Protein AF-A0A844G9F8-F1 (afdb_monomer_lite)

Foldseek 3Di:
DDDDDDDPPPPPPPPPPPPPAQAAWAPWDWPDAAFQKTKIFTDGDPPVFAFQWKFKDKPRHTDDTHRHRMDMGRRDHAFDKIKMWMWTAGPVRDIHDIYDIDIDHYHHQDDDPPSVLLRVLRVVCRPPPLVRPALVSVVVSVQSSVCVVPVHRDDPPPDPSVVSRVVVVVVSVVVVVD

pLDDT: mean 79.6, std 18.86, range [33.41, 98.81]

Sequence (178 aa):
MFRRNLCFAAVLLAVGVFAADVRAPQELKLERATYHKITISWKYPADGTRIANYRVYRDGVEISRPVGERFSDAGVLPGRFYEYRVDAVTVGGNASAMSEPLKVKTFDSVEFAQHEQIELVVDSLHDTPAESLTALSLFSAVKAGIESLTGGGVVMNTFDSELISRMISDELEIIRSA

InterPro domains:
  IPR003961 Fibronectin type III [PF00041] (24-104)
  IPR003961 Fibronectin type III [PS50853] (24-109)
  IPR003961 Fibronectin type III [SM00060] (22-95)
  IPR003961 Fibronectin type III [cd00063] (24-106)
  IPR013783 Immunoglobulin-like fold [G3DSA:2.60.40.10] (23-106)
  IPR036116 Fibronectin type III superfamily [SSF49265] (24-107)

Structure (mmCIF, N/CA/C/O backbone):
data_AF-A0A844G9F8-F1
#
_entry.id   AF-A0A844G9F8-F1
#
loop_
_atom_site.group_PDB
_atom_site.id
_atom_site.type_symbol
_atom_site.label_atom_id
_atom_site.label_alt_id
_atom_site.label_comp_id
_atom_site.label_asym_id
_atom_site.label_entity_id
_atom_site.label_seq_id
_atom_site.pdbx_PDB_ins_code
_atom_site.Cartn_x
_atom_site.Cartn_y
_atom_site.Cartn_z
_atom_site.occupancy
_atom_site.B_iso_or_equiv
_atom_site.auth_seq_id
_atom_site.auth_comp_id
_atom_site.auth_asym_id
_atom_site.auth_atom_id
_atom_site.pdbx_PDB_model_num
ATOM 1 N N . MET A 1 1 ? 28.251 -43.050 -62.028 1.00 38.72 1 MET A N 1
ATOM 2 C CA . MET A 1 1 ? 28.712 -41.788 -62.647 1.00 38.72 1 MET A CA 1
ATOM 3 C C . MET A 1 1 ? 28.191 -40.641 -61.791 1.00 38.72 1 MET A C 1
ATOM 5 O O . MET A 1 1 ? 27.003 -40.604 -61.511 1.00 38.72 1 MET A O 1
ATOM 9 N N . PHE A 1 2 ? 29.099 -39.813 -61.279 1.00 39.50 2 PHE A N 1
ATOM 10 C CA . PHE A 1 2 ? 28.872 -38.646 -60.416 1.00 39.50 2 PHE A CA 1
ATOM 11 C C . PHE A 1 2 ? 27.779 -37.685 -60.924 1.00 39.50 2 PHE A C 1
ATOM 13 O O . PHE A 1 2 ? 27.788 -37.370 -62.112 1.00 39.50 2 PHE A O 1
ATOM 20 N N . ARG A 1 3 ? 27.007 -37.073 -60.008 1.00 39.88 3 ARG A N 1
ATOM 21 C CA . ARG A 1 3 ? 27.023 -35.606 -59.786 1.00 39.88 3 ARG A CA 1
ATOM 22 C C . ARG A 1 3 ? 26.247 -35.172 -58.528 1.00 39.88 3 ARG A C 1
ATOM 24 O O . ARG A 1 3 ? 25.091 -35.515 -58.333 1.00 39.88 3 ARG A O 1
ATOM 31 N N . ARG A 1 4 ? 26.973 -34.413 -57.697 1.00 42.28 4 ARG A N 1
ATOM 32 C CA . ARG A 1 4 ? 26.558 -33.588 -56.547 1.00 42.28 4 ARG A CA 1
ATOM 33 C C . ARG A 1 4 ? 25.635 -32.444 -56.988 1.00 42.28 4 ARG A C 1
ATOM 35 O O . ARG A 1 4 ? 25.699 -32.078 -58.160 1.00 42.28 4 ARG A O 1
ATOM 42 N N . ASN A 1 5 ? 24.934 -31.852 -56.007 1.00 33.41 5 ASN A N 1
ATOM 43 C CA . ASN A 1 5 ? 24.452 -30.453 -55.885 1.00 33.41 5 ASN A CA 1
ATOM 44 C C . ASN A 1 5 ? 22.961 -30.437 -55.491 1.00 33.41 5 ASN A C 1
ATOM 46 O O . ASN A 1 5 ? 22.171 -31.101 -56.138 1.00 33.41 5 ASN A O 1
ATOM 50 N N . LEU A 1 6 ? 22.465 -29.715 -54.487 1.00 41.75 6 LEU A N 1
ATOM 51 C CA . LEU A 1 6 ? 23.011 -28.641 -53.662 1.00 41.75 6 LEU A CA 1
ATOM 52 C C . LEU A 1 6 ? 22.063 -28.524 -52.446 1.00 41.75 6 LEU A C 1
ATOM 54 O O . LEU A 1 6 ? 20.850 -28.427 -52.627 1.00 41.75 6 LEU A O 1
ATOM 58 N N . CYS A 1 7 ? 22.591 -28.551 -51.221 1.00 39.41 7 CYS A N 1
ATOM 59 C CA . CYS A 1 7 ? 21.824 -28.211 -50.022 1.00 39.41 7 CYS A CA 1
ATOM 60 C C . CYS A 1 7 ? 21.486 -26.715 -50.056 1.00 39.41 7 CYS A C 1
ATOM 62 O O . CYS A 1 7 ? 22.392 -25.890 -49.967 1.00 39.41 7 CYS A O 1
ATOM 64 N N . PHE A 1 8 ? 20.206 -26.354 -50.141 1.00 40.59 8 PHE A N 1
ATOM 65 C CA . PHE A 1 8 ? 19.749 -25.011 -49.784 1.00 40.59 8 PHE A CA 1
ATOM 66 C C . PHE A 1 8 ? 19.441 -24.995 -48.285 1.00 40.59 8 PHE A C 1
ATOM 68 O O . PHE A 1 8 ? 18.309 -25.201 -47.857 1.00 40.59 8 PHE A O 1
ATOM 75 N N . ALA A 1 9 ? 20.479 -24.792 -47.473 1.00 38.16 9 ALA A N 1
ATOM 76 C CA . ALA A 1 9 ? 20.296 -24.353 -46.099 1.00 38.16 9 ALA A CA 1
ATOM 77 C C . ALA A 1 9 ? 19.991 -22.851 -46.144 1.00 38.16 9 ALA A C 1
ATOM 79 O O . ALA A 1 9 ? 20.881 -22.030 -46.368 1.00 38.16 9 ALA A O 1
ATOM 80 N N . ALA A 1 10 ? 18.718 -22.496 -45.991 1.00 40.91 10 ALA A N 1
ATOM 81 C CA . ALA A 1 10 ? 18.318 -21.122 -45.744 1.00 40.91 10 ALA A CA 1
ATOM 82 C C . ALA A 1 10 ? 18.837 -20.726 -44.355 1.00 40.91 10 ALA A C 1
ATOM 84 O O . ALA A 1 10 ? 18.294 -21.140 -43.333 1.00 40.91 10 ALA A O 1
ATOM 85 N N . VAL A 1 11 ? 19.920 -19.952 -44.315 1.00 44.12 11 VAL A N 1
ATOM 86 C CA . VAL A 1 11 ? 20.351 -19.270 -43.095 1.00 44.12 11 VAL A CA 1
ATOM 87 C C . VAL A 1 11 ? 19.396 -18.098 -42.904 1.00 44.12 11 VAL A C 1
ATOM 89 O O . VAL A 1 11 ? 19.582 -17.026 -43.476 1.00 44.12 11 VAL A O 1
ATOM 92 N N . LEU A 1 12 ? 18.326 -18.323 -42.141 1.00 46.12 12 LEU A N 1
ATOM 93 C CA . LEU A 1 12 ? 17.502 -17.240 -41.626 1.00 46.12 12 LEU A CA 1
ATOM 94 C C . LEU A 1 12 ? 18.330 -16.554 -40.536 1.00 46.12 12 LEU A C 1
ATOM 96 O O . LEU A 1 12 ? 18.438 -17.045 -39.414 1.00 46.12 12 LEU A O 1
ATOM 100 N N . LEU A 1 13 ? 18.979 -15.448 -40.889 1.00 43.97 13 LEU A N 1
ATOM 101 C CA . LEU A 1 13 ? 19.643 -14.582 -39.925 1.00 43.97 13 LEU A CA 1
ATOM 102 C C . LEU A 1 13 ? 18.529 -13.855 -39.165 1.00 43.97 13 LEU A C 1
ATOM 104 O O . LEU A 1 13 ? 18.110 -12.760 -39.531 1.00 43.97 13 LEU A O 1
ATOM 108 N N . ALA A 1 14 ? 17.979 -14.520 -38.148 1.00 45.28 14 ALA A N 1
ATOM 109 C CA . ALA A 1 14 ? 17.185 -13.854 -37.136 1.00 45.28 14 ALA A CA 1
ATOM 110 C C . ALA A 1 14 ? 18.132 -12.864 -36.459 1.00 45.28 14 ALA A C 1
ATOM 112 O O . ALA A 1 14 ? 18.957 -13.239 -35.626 1.00 45.28 14 ALA A O 1
ATOM 113 N N . VAL A 1 15 ? 18.069 -11.601 -36.881 1.00 46.22 15 VAL A N 1
ATOM 114 C CA . VAL A 1 15 ? 18.616 -10.495 -36.104 1.00 46.22 15 VAL A CA 1
ATOM 115 C C . VAL A 1 15 ? 17.806 -10.500 -34.818 1.00 46.22 15 VAL A C 1
ATOM 117 O O . VAL A 1 15 ? 16.701 -9.966 -34.761 1.00 46.22 15 VAL A O 1
ATOM 120 N N . GLY A 1 16 ? 18.316 -11.212 -33.815 1.00 43.50 16 GLY A N 1
ATOM 121 C CA . GLY A 1 16 ? 17.824 -11.118 -32.460 1.00 43.50 16 GLY A CA 1
ATOM 122 C C . GLY A 1 16 ? 17.978 -9.665 -32.061 1.00 43.50 16 GLY A C 1
AT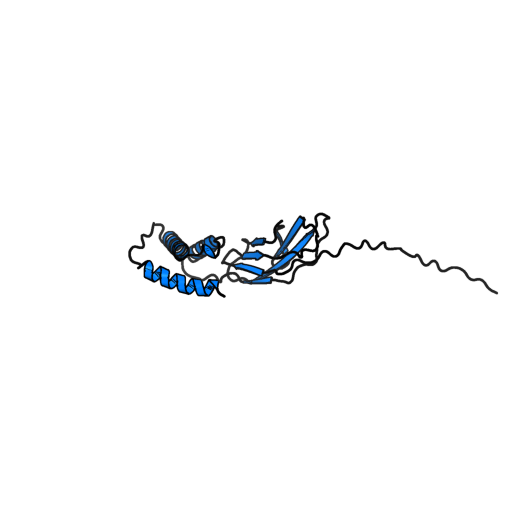OM 123 O O . GLY A 1 16 ? 19.087 -9.197 -31.810 1.00 43.50 16 GLY A O 1
ATOM 124 N N . VAL A 1 17 ? 16.870 -8.929 -32.066 1.00 45.59 17 VAL A N 1
ATOM 125 C CA . VAL A 1 17 ? 16.787 -7.689 -31.315 1.00 45.59 17 VAL A CA 1
ATOM 126 C C . VAL A 1 17 ? 16.999 -8.126 -29.874 1.00 45.59 17 VAL A C 1
ATOM 128 O O . VAL A 1 17 ? 16.104 -8.706 -29.263 1.00 45.59 17 VAL A O 1
ATOM 131 N N . PHE A 1 18 ? 18.209 -7.938 -29.353 1.00 46.72 18 PHE A N 1
ATOM 132 C CA . PHE A 1 18 ? 18.436 -7.997 -27.921 1.00 46.72 18 PHE A CA 1
ATOM 133 C C . PHE A 1 18 ? 17.641 -6.827 -27.344 1.00 46.72 18 PHE A C 1
ATOM 135 O O . PHE A 1 18 ? 18.123 -5.696 -27.300 1.00 46.72 18 PHE A O 1
ATOM 142 N N . ALA A 1 19 ? 16.379 -7.071 -26.982 1.00 52.97 19 ALA A N 1
ATOM 143 C CA . ALA A 1 19 ? 15.711 -6.210 -26.029 1.00 52.97 19 ALA A CA 1
ATOM 144 C C . ALA A 1 19 ? 16.638 -6.185 -24.812 1.00 52.97 19 ALA A C 1
ATOM 146 O O . ALA A 1 19 ? 16.978 -7.245 -24.285 1.00 52.97 19 ALA A O 1
ATOM 147 N N . ALA A 1 20 ? 17.145 -5.002 -24.455 1.00 59.41 20 ALA A N 1
ATOM 148 C CA . ALA A 1 20 ? 17.913 -4.849 -23.230 1.00 59.41 20 ALA A CA 1
ATOM 149 C C . ALA A 1 20 ? 17.096 -5.487 -22.101 1.00 59.41 20 ALA A C 1
ATOM 151 O O . ALA A 1 20 ? 15.904 -5.199 -21.989 1.00 59.41 20 ALA A O 1
ATOM 152 N N . ASP A 1 21 ? 17.710 -6.398 -21.349 1.00 81.62 21 ASP A N 1
ATOM 153 C CA . ASP A 1 21 ? 17.035 -7.119 -20.276 1.00 81.62 21 ASP A CA 1
ATOM 154 C C . ASP A 1 21 ? 16.577 -6.104 -19.219 1.00 81.62 21 ASP A C 1
ATOM 156 O O . ASP A 1 21 ? 17.388 -5.547 -18.476 1.00 81.62 21 ASP A O 1
ATOM 160 N N . VAL A 1 22 ? 15.283 -5.767 -19.230 1.00 92.00 22 VAL A N 1
ATOM 161 C CA . VAL A 1 22 ? 14.704 -4.808 -18.288 1.00 92.00 22 VAL A CA 1
ATOM 162 C C . VAL A 1 22 ? 14.522 -5.544 -16.969 1.00 92.00 22 VAL A C 1
ATOM 164 O O . VAL A 1 22 ? 13.700 -6.459 -16.865 1.00 92.00 22 VAL A O 1
ATOM 167 N N . ARG A 1 23 ? 15.287 -5.147 -15.950 1.00 94.50 23 ARG A N 1
ATOM 168 C CA . ARG A 1 23 ? 15.253 -5.809 -14.643 1.00 94.50 23 ARG A CA 1
ATOM 169 C C . ARG A 1 23 ? 13.897 -5.637 -13.968 1.00 94.50 23 ARG A C 1
ATOM 171 O O . ARG A 1 23 ? 13.246 -4.605 -14.097 1.00 94.50 23 ARG A O 1
ATOM 178 N N . ALA A 1 24 ? 13.479 -6.658 -13.228 1.00 96.44 24 ALA A N 1
ATOM 179 C CA . ALA A 1 24 ? 12.259 -6.593 -12.435 1.00 96.44 24 ALA A CA 1
ATOM 180 C C . ALA A 1 24 ? 12.411 -5.613 -11.254 1.00 96.44 24 ALA A C 1
ATOM 182 O O . ALA A 1 24 ? 13.513 -5.491 -10.705 1.00 96.44 24 ALA A O 1
ATOM 183 N N . PRO A 1 25 ? 11.318 -4.959 -10.817 1.00 97.81 25 PRO A N 1
ATOM 184 C CA . PRO A 1 25 ? 11.258 -4.305 -9.517 1.00 97.81 25 PRO A CA 1
ATOM 185 C C . PRO A 1 25 ? 11.652 -5.256 -8.381 1.00 97.81 25 PRO A C 1
ATOM 187 O O . PRO A 1 25 ? 11.291 -6.434 -8.375 1.00 97.81 25 PRO A O 1
ATOM 190 N N . GLN A 1 26 ? 12.383 -4.725 -7.411 1.00 97.25 26 GLN A N 1
ATOM 191 C CA . GLN A 1 26 ? 12.914 -5.438 -6.254 1.00 97.25 26 GLN A CA 1
ATOM 192 C C . GLN A 1 26 ? 12.364 -4.831 -4.964 1.00 97.25 26 GLN A C 1
ATOM 194 O O . GLN A 1 26 ? 11.718 -3.783 -4.986 1.00 97.25 26 GLN A O 1
ATOM 199 N N . GLU A 1 27 ? 12.615 -5.499 -3.837 1.00 96.50 27 GLU A N 1
ATOM 200 C CA . GLU A 1 27 ? 12.235 -5.015 -2.501 1.00 96.50 27 GLU A CA 1
ATOM 201 C C . GLU A 1 27 ? 10.747 -4.640 -2.383 1.00 96.50 27 GLU A C 1
ATOM 203 O O . GLU A 1 27 ? 10.388 -3.700 -1.672 1.00 96.50 27 GLU A O 1
ATOM 208 N N . LEU A 1 28 ? 9.872 -5.367 -3.093 1.00 98.06 28 LEU A N 1
ATOM 209 C CA . LEU A 1 28 ? 8.433 -5.189 -2.955 1.00 98.06 28 LEU A CA 1
ATOM 210 C C . LEU A 1 28 ? 8.034 -5.526 -1.515 1.00 98.06 28 LEU A C 1
ATOM 212 O O . LEU A 1 28 ? 8.218 -6.654 -1.057 1.00 98.06 28 LEU A O 1
ATOM 216 N N . LYS A 1 29 ? 7.489 -4.542 -0.806 1.00 97.19 29 LYS A N 1
ATOM 217 C CA . LYS A 1 29 ? 7.158 -4.656 0.612 1.00 97.19 29 LYS A CA 1
ATOM 218 C C . LYS A 1 29 ? 5.834 -3.997 0.947 1.00 97.19 29 LYS A C 1
ATOM 220 O O . LYS A 1 29 ? 5.396 -3.038 0.306 1.00 97.19 29 LYS A O 1
ATOM 225 N N . LEU A 1 30 ? 5.214 -4.531 1.992 1.00 96.31 30 LEU A N 1
ATOM 226 C CA . LEU A 1 30 ? 4.083 -3.901 2.645 1.00 96.31 30 LEU A CA 1
ATOM 227 C C . LEU A 1 30 ? 4.598 -2.706 3.439 1.00 96.31 30 LEU A C 1
ATOM 229 O O . LEU A 1 30 ? 5.532 -2.841 4.224 1.00 96.31 30 LEU A O 1
ATOM 233 N N . GLU A 1 31 ? 3.965 -1.555 3.264 1.00 92.56 31 GLU A N 1
ATOM 234 C CA . GLU A 1 31 ? 4.176 -0.438 4.177 1.00 92.56 31 GLU A CA 1
ATOM 235 C C . GLU A 1 31 ? 3.077 -0.327 5.220 1.00 92.56 31 GLU A C 1
ATOM 237 O O . GLU A 1 31 ? 3.345 0.003 6.372 1.00 92.56 31 GLU A O 1
ATOM 242 N N . ARG A 1 32 ? 1.827 -0.553 4.808 1.00 90.81 32 ARG A N 1
ATOM 243 C CA . ARG A 1 32 ? 0.674 -0.445 5.699 1.00 90.81 32 ARG A CA 1
ATOM 244 C C . ARG A 1 32 ? -0.522 -1.191 5.142 1.00 90.81 32 ARG A C 1
ATOM 246 O O . ARG A 1 32 ? -0.751 -1.159 3.935 1.00 90.81 32 ARG A O 1
ATOM 253 N N . ALA A 1 33 ? -1.300 -1.806 6.020 1.00 91.44 33 ALA A N 1
ATOM 254 C CA . ALA A 1 33 ? -2.602 -2.377 5.713 1.00 91.44 33 ALA A CA 1
ATOM 255 C C . ALA A 1 33 ? -3.603 -1.954 6.792 1.00 91.44 33 ALA A C 1
ATOM 257 O O . ALA A 1 33 ? -3.234 -1.859 7.961 1.00 91.44 33 ALA A O 1
ATOM 258 N N . THR A 1 34 ? -4.845 -1.722 6.387 1.00 92.06 34 THR A N 1
ATOM 259 C CA . THR A 1 34 ? -6.013 -1.528 7.252 1.00 92.06 34 THR A CA 1
ATOM 260 C C . THR A 1 34 ? -7.161 -2.419 6.752 1.00 92.06 34 THR A C 1
ATOM 262 O O . THR A 1 34 ? -6.913 -3.474 6.156 1.00 92.06 34 THR A O 1
ATOM 265 N N . TYR A 1 35 ? -8.415 -2.042 7.010 1.00 91.06 35 TYR A N 1
ATOM 266 C CA . TYR A 1 35 ? -9.603 -2.787 6.599 1.00 91.06 35 TYR A CA 1
ATOM 267 C C . TYR A 1 35 ? -9.821 -2.692 5.087 1.00 91.06 35 TYR A C 1
ATOM 269 O O . TYR A 1 35 ? -9.935 -3.717 4.410 1.00 91.06 35 TYR A O 1
ATOM 277 N N . HIS A 1 36 ? -9.785 -1.466 4.555 1.00 95.38 36 HIS A N 1
ATOM 278 C CA . HIS A 1 36 ? -10.084 -1.184 3.147 1.00 95.38 36 HIS A CA 1
ATOM 279 C C . HIS A 1 36 ? -8.920 -0.567 2.378 1.00 95.38 36 HIS A C 1
ATOM 281 O O . HIS A 1 36 ? -9.096 -0.121 1.243 1.00 95.38 36 HIS A O 1
ATOM 287 N N . LYS A 1 37 ? -7.722 -0.527 2.969 1.00 96.56 37 LYS A N 1
ATOM 288 C CA . LYS A 1 37 ? -6.571 0.097 2.325 1.00 96.56 37 LYS A CA 1
ATOM 289 C C . LYS A 1 37 ? -5.283 -0.677 2.538 1.00 96.56 37 LYS A C 1
ATOM 291 O O . LYS A 1 37 ? -4.963 -1.111 3.639 1.00 96.56 37 LYS A O 1
ATOM 296 N N . ILE A 1 38 ? -4.512 -0.832 1.470 1.00 96.88 38 ILE A N 1
ATOM 297 C CA . ILE A 1 38 ? -3.158 -1.388 1.501 1.00 96.88 38 ILE A CA 1
ATOM 298 C C . ILE A 1 38 ? -2.229 -0.413 0.788 1.00 96.88 38 ILE A C 1
ATOM 300 O O . ILE A 1 38 ? -2.541 0.071 -0.292 1.00 96.88 38 ILE A O 1
ATOM 304 N N . THR A 1 39 ? -1.067 -0.130 1.366 1.00 97.81 39 THR A N 1
ATOM 305 C CA . THR A 1 39 ? 0.005 0.597 0.686 1.00 97.81 39 THR A CA 1
ATOM 306 C C . THR A 1 39 ? 1.245 -0.271 0.597 1.00 97.81 39 THR A C 1
ATOM 308 O O . THR A 1 39 ? 1.737 -0.783 1.604 1.00 97.81 39 THR A O 1
ATOM 311 N N . ILE A 1 40 ? 1.749 -0.405 -0.626 1.00 98.25 40 ILE A N 1
ATOM 312 C CA . ILE A 1 40 ? 2.960 -1.144 -0.969 1.00 98.25 40 ILE A CA 1
ATOM 313 C C . ILE A 1 40 ? 3.979 -0.204 -1.609 1.00 98.25 40 ILE A C 1
ATOM 315 O O . ILE A 1 40 ? 3.623 0.794 -2.248 1.00 98.25 40 ILE A O 1
ATOM 319 N N . SER A 1 41 ? 5.252 -0.546 -1.464 1.00 98.25 41 SER A N 1
ATOM 320 C CA . SER A 1 41 ? 6.341 0.103 -2.186 1.00 98.25 41 SER A CA 1
ATOM 321 C C . SER A 1 41 ? 7.366 -0.907 -2.661 1.00 98.25 41 SER A C 1
ATOM 323 O O . SER A 1 41 ? 7.413 -2.040 -2.190 1.00 98.25 41 SER A O 1
ATOM 325 N N . TRP A 1 42 ? 8.153 -0.496 -3.644 1.00 98.44 42 TRP A N 1
ATOM 326 C CA . TRP A 1 42 ? 9.225 -1.287 -4.233 1.00 98.44 42 TRP A CA 1
ATOM 327 C C . TRP A 1 42 ? 10.403 -0.379 -4.580 1.00 98.44 42 TRP A C 1
ATOM 329 O O . TRP A 1 42 ? 10.373 0.832 -4.343 1.00 98.44 42 TRP A O 1
ATOM 339 N N . LYS A 1 43 ? 11.452 -0.970 -5.145 1.00 97.81 43 LYS A N 1
ATOM 340 C CA . LYS A 1 43 ? 12.592 -0.261 -5.714 1.00 97.81 43 LYS A CA 1
ATOM 341 C C . LYS A 1 43 ? 12.907 -0.767 -7.101 1.00 97.81 43 LYS A C 1
ATOM 343 O O . LYS A 1 43 ? 12.922 -1.973 -7.343 1.00 97.81 43 LYS A O 1
ATOM 348 N N . TYR A 1 44 ? 13.181 0.150 -8.019 1.00 95.81 44 TYR A N 1
ATOM 349 C CA . TYR A 1 44 ? 13.787 -0.215 -9.285 1.00 95.81 44 TYR A CA 1
ATOM 350 C C . TYR A 1 44 ? 15.317 -0.150 -9.178 1.00 95.81 44 TYR A C 1
ATOM 352 O O . TYR A 1 44 ? 15.864 0.829 -8.660 1.00 95.81 44 TYR A O 1
ATOM 360 N N . PRO A 1 45 ? 16.039 -1.169 -9.666 1.00 92.56 45 PRO A N 1
ATOM 361 C CA . PRO A 1 45 ? 17.493 -1.165 -9.623 1.00 92.56 45 PRO A CA 1
ATOM 362 C C . PRO A 1 45 ? 18.125 0.008 -10.398 1.00 92.56 45 PRO A C 1
ATOM 364 O O . PRO A 1 45 ? 17.807 0.245 -11.559 1.00 92.56 45 PRO A O 1
ATOM 367 N N . ALA A 1 46 ? 19.087 0.716 -9.801 1.00 87.69 46 ALA A N 1
ATOM 368 C CA . ALA A 1 46 ? 19.750 1.867 -10.428 1.00 87.69 46 ALA A CA 1
ATOM 369 C C . ALA A 1 46 ? 20.790 1.460 -11.501 1.00 87.69 46 ALA A C 1
ATOM 371 O O . ALA A 1 46 ? 21.991 1.635 -11.317 1.00 87.69 46 ALA A O 1
ATOM 372 N N . ASP A 1 47 ? 20.340 0.903 -12.629 1.00 91.06 47 ASP A N 1
ATOM 373 C CA . ASP A 1 47 ? 21.177 0.595 -13.813 1.00 91.06 47 ASP A CA 1
ATOM 374 C C . ASP A 1 47 ? 21.146 1.673 -14.906 1.00 91.06 47 ASP A C 1
ATOM 376 O O . ASP A 1 47 ? 21.746 1.500 -15.965 1.00 91.06 47 ASP A O 1
ATOM 380 N N . GLY A 1 48 ? 20.455 2.788 -14.671 1.00 88.88 48 GLY A N 1
ATOM 381 C CA . GLY A 1 48 ? 20.298 3.854 -15.662 1.00 88.88 48 GLY A CA 1
ATOM 382 C C . GLY A 1 48 ? 19.152 3.631 -16.654 1.00 88.88 48 GLY A C 1
ATOM 383 O O . GLY A 1 48 ? 18.940 4.475 -17.529 1.00 88.88 48 GLY A O 1
ATOM 384 N N . THR A 1 49 ? 18.369 2.555 -16.515 1.00 93.38 49 THR A N 1
ATOM 385 C CA . THR A 1 49 ? 17.141 2.369 -17.297 1.00 93.38 49 THR A CA 1
ATOM 386 C C . THR A 1 49 ? 16.106 3.432 -16.931 1.00 93.38 49 THR A C 1
ATOM 388 O O . THR A 1 49 ? 15.819 3.681 -15.762 1.00 93.38 49 THR A O 1
ATOM 391 N N . ARG A 1 50 ? 15.505 4.062 -17.946 1.00 93.62 50 ARG A N 1
ATOM 392 C CA . ARG A 1 50 ? 14.448 5.064 -17.756 1.00 93.62 50 ARG A CA 1
ATOM 393 C C . ARG A 1 50 ? 13.074 4.402 -17.741 1.00 93.62 50 ARG A C 1
ATOM 395 O O . ARG A 1 50 ? 12.591 3.959 -18.787 1.00 93.62 50 ARG A O 1
ATOM 402 N N . ILE A 1 51 ? 12.442 4.391 -16.572 1.00 96.56 51 ILE A N 1
ATOM 403 C CA . ILE A 1 51 ? 11.083 3.880 -16.371 1.00 96.56 51 ILE A CA 1
ATOM 404 C C . ILE A 1 51 ? 10.056 4.974 -16.679 1.00 96.56 51 ILE A C 1
ATOM 406 O O . ILE A 1 51 ? 10.203 6.115 -16.246 1.00 96.56 51 ILE A O 1
ATOM 410 N N . ALA A 1 52 ? 9.042 4.630 -17.472 1.00 97.38 52 ALA A N 1
ATOM 411 C CA . ALA A 1 52 ? 7.900 5.488 -17.773 1.00 97.38 52 ALA A CA 1
ATOM 412 C C . ALA A 1 52 ? 6.778 5.315 -16.746 1.00 97.38 52 ALA A C 1
ATOM 414 O O . ALA A 1 52 ? 6.186 6.297 -16.307 1.00 97.38 52 ALA A O 1
ATOM 415 N N . ASN A 1 53 ? 6.476 4.069 -16.385 1.00 98.19 53 ASN A N 1
ATOM 416 C CA . ASN A 1 53 ? 5.545 3.710 -15.323 1.00 98.19 53 ASN A CA 1
ATOM 417 C C . ASN A 1 53 ? 5.822 2.282 -14.841 1.00 98.19 53 ASN A C 1
ATOM 419 O O . ASN A 1 53 ? 6.649 1.566 -15.403 1.00 98.19 53 ASN A O 1
ATOM 423 N N . TYR A 1 54 ? 5.103 1.882 -13.806 1.00 98.56 54 TYR A N 1
ATOM 424 C CA . TYR A 1 54 ? 4.999 0.505 -13.355 1.00 98.56 54 TYR A CA 1
ATOM 425 C C . TYR A 1 54 ? 3.596 -0.010 -13.635 1.00 98.56 54 TYR A C 1
ATOM 427 O O . TYR A 1 54 ? 2.664 0.786 -13.733 1.00 98.56 54 TYR A O 1
ATOM 435 N N . ARG A 1 55 ? 3.420 -1.327 -13.702 1.00 98.75 55 ARG A N 1
ATOM 436 C CA . ARG A 1 55 ? 2.099 -1.960 -13.648 1.00 98.75 55 ARG A CA 1
ATOM 437 C C . ARG A 1 55 ? 1.988 -2.741 -12.357 1.00 98.75 55 ARG A C 1
ATOM 439 O O . ARG A 1 55 ? 2.849 -3.565 -12.057 1.00 98.75 55 ARG A O 1
ATOM 446 N N . VAL A 1 56 ? 0.939 -2.461 -11.593 1.00 98.75 56 VAL A N 1
ATOM 447 C CA . VAL A 1 56 ? 0.662 -3.138 -10.326 1.00 98.75 56 VAL A CA 1
ATOM 448 C C . VAL A 1 56 ? -0.448 -4.146 -10.545 1.00 98.75 56 VAL A C 1
ATOM 450 O O . VAL A 1 56 ? -1.509 -3.806 -11.075 1.00 98.75 56 VAL A O 1
ATOM 453 N N . TYR A 1 57 ? -0.201 -5.370 -10.100 1.00 98.75 57 TYR A N 1
ATOM 454 C CA . TYR A 1 57 ? -1.131 -6.479 -10.190 1.00 98.75 57 TYR A CA 1
ATOM 455 C C . TYR A 1 57 ? -1.562 -6.901 -8.795 1.00 98.75 57 TYR A C 1
ATOM 457 O O . TYR A 1 57 ? -0.720 -7.011 -7.903 1.00 98.75 57 TYR A O 1
ATOM 465 N N . ARG A 1 58 ? -2.853 -7.186 -8.637 1.00 98.69 58 ARG A N 1
ATOM 466 C CA . ARG A 1 58 ? -3.438 -7.818 -7.455 1.00 98.69 58 ARG A CA 1
ATOM 467 C C . ARG A 1 58 ? -4.132 -9.098 -7.882 1.00 98.69 58 ARG A C 1
ATOM 469 O O . ARG A 1 58 ? -4.969 -9.072 -8.782 1.00 98.69 58 ARG A O 1
ATOM 476 N N . ASP A 1 59 ? -3.746 -10.211 -7.271 1.00 98.38 59 ASP A N 1
ATOM 477 C CA . ASP A 1 59 ? -4.259 -11.553 -7.575 1.00 98.38 59 ASP A CA 1
ATOM 478 C C . ASP A 1 59 ? -4.192 -11.889 -9.079 1.00 98.38 59 ASP A C 1
ATOM 480 O O . ASP A 1 59 ? -5.079 -12.514 -9.656 1.00 98.38 59 ASP A O 1
ATOM 484 N N . GLY A 1 60 ? -3.122 -11.425 -9.734 1.00 97.75 60 GLY A N 1
ATOM 485 C CA . GLY A 1 60 ? -2.867 -11.630 -11.162 1.00 97.75 60 GLY A CA 1
ATOM 486 C C . GLY A 1 60 ? -3.562 -10.644 -12.111 1.00 97.75 60 GLY A C 1
ATOM 487 O O . GLY A 1 60 ? -3.295 -10.688 -13.310 1.00 97.75 60 GLY A O 1
ATOM 488 N N . VAL A 1 61 ? -4.402 -9.732 -11.613 1.00 98.31 61 VAL A N 1
ATOM 489 C CA . VAL A 1 61 ? -5.091 -8.715 -12.426 1.00 98.31 61 VAL A CA 1
ATOM 490 C C . VAL A 1 61 ? -4.384 -7.370 -12.300 1.00 98.31 61 VAL A C 1
ATOM 492 O O . VAL A 1 61 ? -4.114 -6.918 -11.192 1.00 98.31 61 VAL A O 1
ATOM 495 N N . GLU A 1 62 ? -4.097 -6.713 -13.426 1.00 98.50 62 GLU A N 1
ATOM 496 C CA . GLU A 1 62 ? -3.559 -5.346 -13.434 1.00 98.50 62 GLU A CA 1
ATOM 497 C C . GLU A 1 62 ? -4.613 -4.372 -12.888 1.00 98.50 62 GLU A C 1
ATOM 499 O O . GLU A 1 62 ? -5.717 -4.286 -13.425 1.00 98.50 62 GLU A O 1
ATOM 504 N N . ILE A 1 63 ? -4.271 -3.630 -11.834 1.00 98.50 63 ILE A N 1
ATOM 505 C CA . ILE A 1 63 ? -5.187 -2.693 -11.164 1.00 98.50 63 ILE A CA 1
ATOM 506 C C . ILE A 1 63 ? -4.733 -1.234 -11.248 1.00 98.50 63 ILE A C 1
ATOM 508 O O . ILE A 1 63 ? -5.523 -0.335 -10.970 1.00 98.50 63 ILE A O 1
ATOM 512 N N . SER A 1 64 ? -3.469 -0.969 -11.603 1.00 98.44 64 SER A N 1
ATOM 513 C CA . SER A 1 64 ? -2.937 0.396 -11.642 1.00 98.44 64 SER A CA 1
ATOM 514 C C . SER A 1 64 ? -1.655 0.530 -12.463 1.00 98.44 64 SER A C 1
ATOM 516 O O . SER A 1 64 ? -0.918 -0.441 -12.652 1.00 98.44 64 SER A O 1
ATOM 518 N N . ARG A 1 65 ? -1.373 1.768 -12.897 1.00 98.38 65 ARG A N 1
ATOM 519 C CA . ARG A 1 65 ? -0.151 2.164 -13.616 1.00 98.38 65 ARG A CA 1
ATOM 520 C C . ARG A 1 65 ? 0.557 3.381 -13.002 1.00 98.38 65 ARG A C 1
ATOM 522 O O . ARG A 1 65 ? 0.560 4.454 -13.612 1.00 98.38 65 ARG A O 1
ATOM 529 N N . PRO A 1 66 ? 1.104 3.285 -11.780 1.00 98.12 66 PRO A N 1
ATOM 530 C CA . PRO A 1 66 ? 1.749 4.422 -11.135 1.00 98.12 66 PRO A CA 1
ATOM 531 C C . PRO A 1 66 ? 3.073 4.785 -11.817 1.00 98.12 66 PRO A C 1
ATOM 533 O O . PRO A 1 66 ? 3.785 3.933 -12.342 1.00 98.12 66 PRO A O 1
ATOM 536 N N . VAL A 1 67 ? 3.430 6.069 -11.772 1.00 97.12 67 VAL A N 1
ATOM 537 C CA . VAL A 1 67 ? 4.738 6.561 -12.251 1.00 97.12 67 VAL A CA 1
ATOM 538 C C . VAL A 1 67 ? 5.820 6.421 -11.169 1.00 97.12 67 VAL A C 1
ATOM 540 O O . VAL A 1 67 ? 7.000 6.294 -11.480 1.00 97.12 67 VAL A O 1
ATOM 543 N N . GLY A 1 68 ? 5.425 6.427 -9.892 1.00 95.88 68 GLY A N 1
ATOM 544 C CA . GLY A 1 68 ? 6.324 6.263 -8.748 1.00 95.88 68 GLY A CA 1
ATOM 545 C C . GLY A 1 68 ? 6.419 4.822 -8.245 1.00 95.88 68 GLY A C 1
ATOM 546 O O . GLY A 1 68 ? 5.632 3.962 -8.627 1.00 95.88 68 GLY A O 1
ATOM 547 N N . GLU A 1 69 ? 7.355 4.583 -7.325 1.00 97.62 69 GLU A N 1
ATOM 548 C CA . GLU A 1 69 ? 7.639 3.266 -6.726 1.00 97.62 69 GLU A CA 1
ATOM 549 C C . GLU A 1 69 ? 6.747 2.929 -5.510 1.00 97.62 69 GLU A C 1
ATOM 551 O O . GLU A 1 69 ? 7.148 2.219 -4.585 1.00 97.62 69 GLU A O 1
ATOM 556 N N . ARG A 1 70 ? 5.550 3.518 -5.463 1.00 97.75 70 ARG A N 1
ATOM 557 C CA . ARG A 1 70 ? 4.591 3.410 -4.360 1.00 97.75 70 ARG A CA 1
ATOM 558 C C . ARG A 1 70 ? 3.187 3.327 -4.931 1.00 97.75 70 ARG A C 1
ATOM 560 O O . ARG A 1 70 ? 2.840 4.096 -5.828 1.00 97.75 70 ARG A O 1
ATOM 567 N N . PHE A 1 71 ? 2.360 2.462 -4.357 1.00 98.12 71 PHE A N 1
ATOM 568 C CA . PHE A 1 71 ? 0.949 2.361 -4.707 1.00 98.12 71 PHE A CA 1
ATOM 569 C C . PHE A 1 71 ? 0.077 2.143 -3.471 1.00 98.12 71 PHE A C 1
ATOM 571 O O . PHE A 1 71 ? 0.449 1.391 -2.572 1.00 98.12 71 PHE A O 1
ATOM 578 N N . SER A 1 72 ? -1.081 2.807 -3.446 1.00 97.56 72 SER A N 1
ATOM 579 C CA . SER A 1 72 ? -2.111 2.622 -2.427 1.00 97.56 72 SER A CA 1
ATOM 580 C C . SER A 1 72 ? -3.372 2.061 -3.074 1.00 97.56 72 SER A C 1
ATOM 582 O O . SER A 1 72 ? -3.932 2.671 -3.985 1.00 97.56 72 SER A O 1
ATOM 584 N N . ASP A 1 73 ? -3.785 0.891 -2.610 1.00 97.88 73 ASP A N 1
ATOM 585 C CA . ASP A 1 73 ? -4.957 0.156 -3.051 1.00 97.88 73 ASP A CA 1
ATOM 586 C C . ASP A 1 73 ? -6.108 0.368 -2.063 1.00 97.88 73 ASP A C 1
ATOM 588 O O . ASP A 1 73 ? -5.992 -0.014 -0.901 1.00 97.88 73 ASP A O 1
ATOM 592 N N . ALA A 1 74 ? -7.205 0.964 -2.532 1.00 96.62 74 ALA A N 1
ATOM 593 C CA . ALA A 1 74 ? -8.436 1.179 -1.764 1.00 96.62 74 ALA A CA 1
ATOM 594 C C . ALA A 1 74 ? -9.584 0.234 -2.184 1.00 96.62 74 ALA A C 1
ATOM 596 O O . ALA A 1 74 ? -10.723 0.401 -1.761 1.00 96.62 74 ALA A O 1
ATOM 597 N N . GLY A 1 75 ? -9.317 -0.726 -3.075 1.00 96.38 75 GLY A N 1
ATOM 598 C CA . GLY A 1 75 ? -10.303 -1.678 -3.591 1.00 96.38 75 GLY A CA 1
ATOM 599 C C . GLY A 1 75 ? -10.268 -3.031 -2.884 1.00 96.38 75 GLY A C 1
ATOM 600 O O . GLY A 1 75 ? -10.653 -4.029 -3.500 1.00 96.38 75 GLY A O 1
ATOM 601 N N . VAL A 1 76 ? -9.709 -3.088 -1.673 1.00 97.31 76 VAL A N 1
ATOM 602 C CA . VAL A 1 76 ? -9.558 -4.303 -0.864 1.00 97.31 76 VAL A CA 1
ATOM 603 C C . VAL A 1 76 ? -10.651 -4.380 0.196 1.00 97.31 76 VAL A C 1
ATOM 605 O O . VAL A 1 76 ? -11.181 -3.370 0.642 1.00 97.31 76 VAL A O 1
ATOM 608 N N . LEU A 1 77 ? -10.993 -5.604 0.577 1.00 95.94 77 LEU A N 1
ATOM 609 C CA . LEU A 1 77 ? -11.973 -5.915 1.615 1.00 95.94 77 LEU A CA 1
ATOM 610 C C . LEU A 1 77 ? -11.299 -6.479 2.879 1.00 95.94 77 LEU A C 1
ATOM 612 O O . LEU A 1 77 ? -10.256 -7.138 2.739 1.00 95.94 77 LEU A O 1
ATOM 616 N N . PRO A 1 78 ? -11.919 -6.314 4.063 1.00 92.50 78 PRO A N 1
ATOM 617 C CA . PRO A 1 78 ? -11.441 -6.848 5.339 1.00 92.50 78 PRO A CA 1
ATOM 618 C C . PRO A 1 78 ? -11.253 -8.369 5.361 1.00 92.50 78 PRO A C 1
ATOM 620 O O . PRO A 1 78 ? -11.950 -9.113 4.667 1.00 92.50 78 PRO A O 1
ATOM 623 N N . GLY A 1 79 ? -10.317 -8.837 6.187 1.00 89.56 79 GLY A N 1
ATOM 624 C CA . GLY A 1 79 ? -10.062 -10.251 6.480 1.00 89.56 79 GLY A CA 1
ATOM 625 C C . GLY A 1 79 ? -9.560 -11.086 5.300 1.00 89.56 79 GLY A C 1
ATOM 626 O O . GLY A 1 79 ? -9.588 -12.317 5.351 1.00 89.56 79 GLY A O 1
ATOM 627 N N . ARG A 1 80 ? -9.106 -10.448 4.215 1.00 96.12 80 ARG A N 1
ATOM 628 C CA . ARG A 1 80 ? -8.699 -11.127 2.980 1.00 96.12 80 ARG A CA 1
ATOM 629 C C . ARG A 1 80 ? -7.196 -11.081 2.756 1.00 96.12 80 ARG A C 1
ATOM 631 O O . ARG A 1 80 ? -6.536 -10.084 3.035 1.00 96.12 80 ARG A O 1
ATOM 638 N N . PHE A 1 81 ? -6.678 -12.175 2.200 1.00 96.94 81 PHE A N 1
ATOM 639 C CA . PHE A 1 81 ? -5.332 -12.225 1.644 1.00 96.94 81 PHE A CA 1
ATOM 640 C C . PHE A 1 81 ? -5.337 -11.744 0.196 1.00 96.94 81 PHE A C 1
ATOM 642 O O . PHE A 1 81 ? -6.224 -12.117 -0.569 1.00 96.94 81 PHE A O 1
ATOM 649 N N . TYR A 1 82 ? -4.310 -10.980 -0.162 1.00 98.25 82 TYR A N 1
ATOM 650 C CA . TYR A 1 82 ? -4.040 -10.508 -1.516 1.00 98.25 82 TYR A CA 1
ATOM 651 C C . TYR A 1 82 ? -2.585 -10.795 -1.879 1.00 98.25 82 TYR A C 1
ATOM 653 O O . TYR A 1 82 ? -1.696 -10.683 -1.028 1.00 98.25 82 TYR A O 1
ATOM 661 N N . GLU A 1 83 ? -2.334 -11.139 -3.140 1.00 98.69 83 GLU A N 1
ATOM 662 C CA . GLU A 1 83 ? -0.986 -11.233 -3.701 1.00 98.69 83 GLU A CA 1
ATOM 663 C C . GLU A 1 83 ? -0.722 -10.059 -4.648 1.00 98.69 83 GLU A C 1
ATOM 665 O O . GLU A 1 83 ? -1.426 -9.888 -5.645 1.0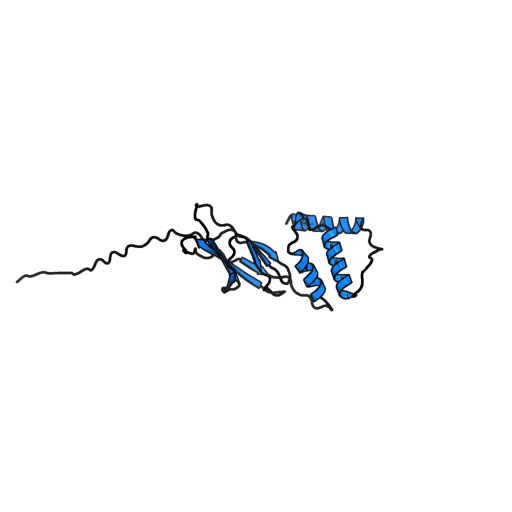0 98.69 83 GLU A O 1
ATOM 670 N N . TYR A 1 84 ? 0.319 -9.276 -4.362 1.00 98.81 84 TYR A N 1
ATOM 671 C CA . TYR A 1 84 ? 0.768 -8.179 -5.212 1.00 98.81 84 TYR A CA 1
ATOM 672 C C . TYR A 1 84 ? 2.027 -8.542 -5.987 1.00 98.81 84 TYR A C 1
ATOM 674 O O . TYR A 1 84 ? 2.942 -9.177 -5.460 1.00 98.81 84 TYR A O 1
ATOM 682 N N . ARG A 1 85 ? 2.086 -8.076 -7.235 1.00 98.75 85 ARG A N 1
ATOM 683 C CA . ARG A 1 85 ? 3.283 -8.096 -8.084 1.00 98.75 85 ARG A CA 1
ATOM 684 C C . ARG A 1 85 ? 3.389 -6.797 -8.857 1.00 98.75 85 ARG A C 1
ATOM 686 O O . ARG A 1 85 ? 2.376 -6.153 -9.133 1.00 98.75 85 ARG A O 1
ATOM 693 N N . VAL A 1 86 ? 4.608 -6.434 -9.232 1.00 98.75 86 VAL A N 1
ATOM 694 C CA . VAL A 1 86 ? 4.867 -5.214 -9.997 1.00 98.75 86 VAL A CA 1
ATOM 695 C C . VAL A 1 86 ? 5.827 -5.510 -11.138 1.00 98.75 86 VAL A C 1
ATOM 697 O O . VAL A 1 86 ? 6.818 -6.207 -10.942 1.00 98.75 86 VAL A O 1
ATOM 700 N N . ASP A 1 87 ? 5.561 -4.964 -12.321 1.00 98.31 87 ASP A N 1
ATOM 701 C CA . ASP A 1 87 ? 6.559 -4.864 -13.389 1.00 98.31 87 ASP A CA 1
ATOM 702 C C . ASP A 1 87 ? 6.843 -3.399 -13.736 1.00 98.31 87 ASP A C 1
ATOM 704 O O . ASP A 1 87 ? 6.065 -2.500 -13.406 1.00 98.31 87 ASP A O 1
ATOM 708 N N . ALA A 1 88 ? 7.996 -3.153 -14.352 1.00 98.06 88 ALA A N 1
ATOM 709 C CA . ALA A 1 88 ? 8.407 -1.838 -14.812 1.00 98.06 88 ALA A CA 1
ATOM 710 C C . ALA A 1 88 ? 8.261 -1.740 -16.331 1.00 98.06 88 ALA A C 1
ATOM 712 O O . ALA A 1 88 ? 8.641 -2.655 -17.062 1.00 98.06 88 ALA A O 1
ATOM 713 N N . VAL A 1 89 ? 7.767 -0.602 -16.814 1.00 97.38 89 VAL A N 1
ATOM 714 C CA . VAL A 1 89 ? 7.646 -0.293 -18.239 1.00 97.38 89 VAL A CA 1
ATOM 715 C C . VAL A 1 89 ? 8.558 0.878 -18.564 1.00 97.38 89 VAL A C 1
ATOM 717 O O . VAL A 1 89 ? 8.431 1.975 -18.022 1.00 97.38 89 VAL A O 1
ATOM 720 N N . THR A 1 90 ? 9.501 0.650 -19.468 1.00 96.31 90 THR A N 1
ATOM 721 C CA . THR A 1 90 ? 10.467 1.664 -19.906 1.00 96.31 90 THR A CA 1
ATOM 722 C C . THR A 1 90 ? 9.823 2.726 -20.801 1.00 96.31 90 THR A C 1
ATOM 724 O O . THR A 1 90 ? 8.772 2.507 -21.401 1.00 96.31 90 THR A O 1
ATOM 727 N N . VAL A 1 91 ? 10.497 3.867 -20.985 1.00 94.19 91 VAL A N 1
ATOM 728 C CA . VAL A 1 91 ? 10.086 4.903 -21.963 1.00 94.19 91 VAL A CA 1
ATOM 729 C C . VAL A 1 91 ? 10.019 4.364 -23.400 1.00 94.19 91 VAL A C 1
ATOM 731 O O . VAL A 1 91 ? 9.253 4.877 -24.210 1.00 94.19 91 VAL A O 1
ATOM 734 N N . GLY A 1 92 ? 10.774 3.306 -23.714 1.00 91.62 92 GLY A N 1
ATOM 735 C CA . GLY A 1 92 ? 10.719 2.614 -25.005 1.00 91.62 92 GLY A CA 1
ATOM 736 C C . GLY A 1 92 ? 9.566 1.612 -25.148 1.00 91.62 92 GLY A C 1
ATOM 737 O O . GLY A 1 92 ? 9.459 0.980 -26.193 1.00 91.62 92 GLY A O 1
ATOM 738 N N . GLY A 1 93 ? 8.730 1.435 -24.119 1.00 93.50 93 GLY A N 1
ATOM 739 C CA . GLY A 1 93 ? 7.598 0.503 -24.125 1.00 93.50 93 GLY A CA 1
ATOM 740 C C . GLY A 1 93 ? 7.944 -0.951 -23.782 1.00 93.50 93 GLY A C 1
ATOM 741 O O . GLY A 1 93 ? 7.043 -1.783 -23.721 1.00 93.50 93 GLY A O 1
ATOM 742 N N . ASN A 1 94 ? 9.215 -1.270 -23.519 1.00 94.25 94 ASN A N 1
ATOM 743 C CA . ASN A 1 94 ? 9.618 -2.601 -23.055 1.00 94.25 94 ASN A CA 1
ATOM 744 C C . ASN A 1 94 ? 9.239 -2.786 -21.583 1.00 94.25 94 ASN A C 1
ATOM 746 O O . ASN A 1 94 ? 9.493 -1.881 -20.782 1.00 94.25 94 ASN A O 1
ATOM 750 N N . ALA A 1 95 ? 8.686 -3.950 -21.241 1.00 95.56 95 ALA A N 1
ATOM 751 C CA . ALA A 1 95 ? 8.335 -4.333 -19.878 1.00 95.56 95 ALA A CA 1
ATOM 752 C C . ALA A 1 95 ? 9.375 -5.294 -19.280 1.00 95.56 95 ALA A C 1
ATOM 754 O O . ALA A 1 95 ? 9.958 -6.102 -20.005 1.00 95.56 95 ALA A O 1
ATOM 755 N N . SER A 1 96 ? 9.577 -5.219 -17.967 1.00 96.81 96 SER A N 1
ATOM 756 C CA . SER A 1 96 ? 10.379 -6.177 -17.204 1.00 96.81 96 SER A CA 1
ATOM 757 C C . SER A 1 96 ? 9.625 -7.479 -16.927 1.00 96.81 96 SER A C 1
ATOM 759 O O . SER A 1 96 ? 8.407 -7.569 -17.102 1.00 96.81 96 SER A O 1
ATOM 761 N N . ALA A 1 97 ? 10.333 -8.473 -16.385 1.00 96.25 97 ALA A N 1
ATOM 762 C CA . ALA A 1 97 ? 9.683 -9.522 -15.602 1.00 96.25 97 ALA A CA 1
ATOM 763 C C . ALA A 1 97 ? 8.975 -8.924 -14.364 1.00 96.25 97 ALA A C 1
ATOM 765 O O . ALA A 1 97 ? 9.307 -7.820 -13.916 1.00 96.25 97 ALA A O 1
ATOM 766 N N . MET A 1 98 ? 8.000 -9.650 -13.813 1.00 97.50 98 MET A N 1
ATOM 767 C CA . MET A 1 98 ? 7.343 -9.270 -12.558 1.00 97.50 98 MET A CA 1
ATOM 768 C C . MET A 1 98 ? 8.299 -9.430 -11.372 1.00 97.50 98 MET A C 1
ATOM 770 O O . MET A 1 98 ? 9.172 -10.296 -11.385 1.00 97.50 98 MET A O 1
ATOM 774 N N . SER A 1 99 ? 8.092 -8.627 -10.333 1.00 98.50 99 SER A N 1
ATOM 775 C CA . SER A 1 99 ? 8.722 -8.803 -9.027 1.00 98.50 99 SER A CA 1
ATOM 776 C C . SER A 1 99 ? 8.375 -10.158 -8.400 1.00 98.50 99 SER A C 1
ATOM 778 O O . SER A 1 99 ? 7.397 -10.814 -8.780 1.00 98.50 99 SER A O 1
ATOM 780 N N . GLU A 1 100 ? 9.111 -10.516 -7.347 1.00 97.62 100 GLU A N 1
ATOM 781 C CA . GLU A 1 100 ? 8.660 -11.542 -6.406 1.00 97.62 100 GLU A CA 1
ATOM 782 C C . GLU A 1 100 ? 7.272 -11.182 -5.835 1.00 97.62 100 GLU A C 1
ATOM 784 O O . GLU A 1 100 ? 6.962 -9.991 -5.673 1.00 97.62 100 GLU A O 1
ATOM 789 N N . PRO A 1 101 ? 6.414 -12.182 -5.562 1.00 97.81 101 PRO A N 1
ATOM 790 C CA . PRO A 1 101 ? 5.083 -11.947 -5.026 1.00 97.81 101 PRO A CA 1
ATOM 791 C C . PRO A 1 101 ? 5.135 -11.468 -3.577 1.00 97.81 101 PRO A C 1
ATOM 793 O O . PRO A 1 101 ? 5.812 -12.053 -2.733 1.00 97.81 101 PRO A O 1
ATOM 796 N N . LEU A 1 102 ? 4.327 -10.457 -3.268 1.00 98.38 102 LEU A N 1
ATOM 797 C CA . LEU A 1 102 ? 4.093 -9.986 -1.910 1.00 98.38 102 LEU A CA 1
ATOM 798 C C . LEU A 1 102 ? 2.689 -10.400 -1.462 1.00 98.38 102 LEU A C 1
ATOM 800 O O . LEU A 1 102 ? 1.693 -9.879 -1.962 1.00 98.38 102 LEU A O 1
ATOM 804 N N . LYS A 1 103 ? 2.607 -11.318 -0.495 1.00 97.81 103 LYS A N 1
ATOM 805 C CA . LYS A 1 103 ? 1.339 -11.722 0.128 1.00 97.81 103 LYS A CA 1
ATOM 806 C C . LYS A 1 103 ? 1.064 -10.882 1.366 1.00 97.81 103 LYS A C 1
ATOM 808 O O . LYS A 1 103 ? 1.904 -10.807 2.257 1.00 97.81 103 LYS A O 1
ATOM 813 N N . VAL A 1 104 ? -0.120 -10.285 1.432 1.00 95.88 104 VAL A N 1
ATOM 814 C CA . VAL A 1 104 ? -0.549 -9.409 2.534 1.00 95.88 104 VAL A CA 1
ATOM 815 C C . VAL A 1 104 ? -1.973 -9.744 2.945 1.00 95.88 104 VAL A C 1
ATOM 817 O O . VAL A 1 104 ? -2.751 -10.234 2.128 1.00 95.88 104 VAL A O 1
ATOM 820 N N . LYS A 1 105 ? -2.318 -9.478 4.204 1.00 94.12 105 LYS A N 1
ATOM 821 C CA . LYS A 1 105 ? -3.672 -9.647 4.736 1.00 94.12 105 LYS A CA 1
ATOM 822 C C . LYS A 1 105 ? -4.205 -8.292 5.197 1.00 94.12 105 LYS A C 1
ATOM 824 O O . LYS A 1 105 ? -3.466 -7.551 5.843 1.00 94.12 105 LYS A O 1
ATOM 829 N N . THR A 1 106 ? -5.452 -7.970 4.873 1.00 92.69 106 THR A N 1
ATOM 830 C CA . THR A 1 106 ? -6.171 -6.847 5.494 1.00 92.69 106 THR A CA 1
ATOM 831 C C . THR A 1 106 ? -6.585 -7.199 6.923 1.00 92.69 106 THR A C 1
ATOM 833 O O . THR A 1 106 ? -6.585 -8.371 7.313 1.00 92.69 106 THR A O 1
ATOM 836 N N . PHE A 1 107 ? -6.926 -6.185 7.720 1.00 88.12 107 PHE A N 1
ATOM 837 C CA . PHE A 1 107 ? -7.434 -6.409 9.074 1.00 88.12 107 PHE A CA 1
ATOM 838 C C . PHE A 1 107 ? -8.741 -7.196 9.033 1.00 88.12 107 PHE A C 1
ATOM 840 O O . PHE A 1 107 ? -9.570 -6.994 8.145 1.00 88.12 107 PHE A O 1
ATOM 847 N N . ASP A 1 108 ? -8.900 -8.125 9.973 1.00 84.38 108 ASP A N 1
ATOM 848 C CA . ASP A 1 108 ? -10.133 -8.886 10.122 1.00 84.38 108 ASP A CA 1
ATOM 849 C C . ASP A 1 108 ? -11.239 -7.952 10.612 1.00 84.38 108 ASP A C 1
ATOM 851 O O . ASP A 1 108 ? -11.072 -7.279 11.628 1.00 84.38 108 ASP A O 1
ATOM 855 N N . SER A 1 109 ? -12.364 -7.919 9.897 1.00 80.69 109 SER A N 1
ATOM 856 C CA . SER A 1 109 ? -13.562 -7.243 10.396 1.00 80.69 109 SER A CA 1
ATOM 857 C C . SER A 1 109 ? -14.078 -7.977 11.634 1.00 80.69 109 SER A C 1
ATOM 859 O O . SER A 1 109 ? -13.994 -9.207 11.723 1.00 80.69 109 SER A O 1
ATOM 861 N N . VAL A 1 110 ? -14.598 -7.222 12.598 1.00 78.94 110 VAL A N 1
ATOM 862 C CA . VAL A 1 110 ? -15.163 -7.766 13.832 1.00 78.94 110 VAL A CA 1
ATOM 863 C C . VAL A 1 110 ? -16.661 -7.487 13.840 1.00 78.94 110 VAL A C 1
ATOM 865 O O . VAL A 1 110 ? -17.083 -6.340 13.730 1.00 78.94 110 VAL A O 1
ATOM 868 N N . GLU A 1 111 ? -17.476 -8.524 14.024 1.00 69.19 111 GLU A N 1
ATOM 869 C CA . GLU A 1 111 ? -18.931 -8.384 14.130 1.00 69.19 111 GLU A CA 1
ATOM 870 C C . GLU A 1 111 ? -19.334 -7.869 15.520 1.00 69.19 111 GLU A C 1
ATOM 872 O O . GLU A 1 111 ? -19.604 -8.627 16.452 1.00 69.19 111 GLU A O 1
ATOM 877 N N . PHE A 1 112 ? -19.405 -6.550 15.664 1.00 71.81 112 PHE A N 1
ATOM 878 C CA . PHE A 1 112 ? -20.185 -5.888 16.710 1.00 71.81 112 PHE A CA 1
ATOM 879 C C . PHE A 1 112 ? -21.005 -4.748 16.097 1.00 71.81 112 PHE A C 1
ATOM 881 O O . PHE A 1 112 ? -20.738 -4.297 14.983 1.00 71.81 112 PHE A O 1
ATOM 888 N N . ALA A 1 113 ? -22.047 -4.291 16.798 1.00 61.78 113 ALA A N 1
ATOM 889 C CA . ALA A 1 113 ? -22.906 -3.222 16.294 1.00 61.78 113 ALA A CA 1
ATOM 890 C C . ALA A 1 113 ? -22.074 -1.983 15.917 1.00 61.78 113 ALA A C 1
ATOM 892 O O . ALA A 1 113 ? -21.265 -1.525 16.717 1.00 61.78 113 ALA A O 1
ATOM 893 N N . GLN A 1 114 ? -22.303 -1.445 14.712 1.00 63.56 114 GLN A N 1
ATOM 894 C CA . GLN A 1 114 ? -21.638 -0.245 14.185 1.00 63.56 114 GLN A CA 1
ATOM 895 C C . GLN A 1 114 ? -20.109 -0.382 13.954 1.00 63.56 114 GLN A C 1
ATOM 897 O O . GLN A 1 114 ? -19.411 0.632 13.877 1.00 63.56 114 GLN A O 1
ATOM 902 N N . HIS A 1 115 ? -19.580 -1.604 13.785 1.00 69.62 115 HIS A N 1
ATOM 903 C CA . HIS A 1 115 ? -18.157 -1.840 13.480 1.00 69.62 115 HIS A CA 1
ATOM 904 C C . HIS A 1 115 ? -17.644 -1.035 12.272 1.00 69.62 115 HIS A C 1
ATOM 906 O O . HIS A 1 115 ? -16.521 -0.539 12.307 1.00 69.62 115 HIS A O 1
ATOM 912 N N . GLU A 1 116 ? -18.485 -0.805 11.257 1.00 79.12 116 GLU A N 1
ATOM 913 C CA . GLU A 1 116 ? -18.142 -0.028 10.056 1.00 79.12 116 GLU A CA 1
ATOM 914 C C . GLU A 1 116 ? -17.589 1.368 10.386 1.00 79.12 116 GLU A C 1
ATOM 916 O O . GLU A 1 116 ? -16.655 1.843 9.745 1.00 79.12 116 GLU A O 1
ATOM 921 N N . GLN A 1 117 ? -18.116 2.030 11.421 1.00 76.31 117 GLN A N 1
ATOM 922 C CA . GLN A 1 117 ? -17.661 3.367 11.812 1.00 76.31 117 GLN A CA 1
ATOM 923 C C . GLN A 1 117 ? -16.252 3.337 12.413 1.00 76.31 117 GLN A C 1
ATOM 925 O O . GLN A 1 117 ? -15.465 4.260 12.204 1.00 76.31 117 GLN A O 1
ATOM 930 N N . ILE A 1 118 ? -15.918 2.263 13.129 1.00 75.69 118 ILE A N 1
ATOM 931 C CA . ILE A 1 118 ? -14.577 2.048 13.678 1.00 75.69 118 ILE A CA 1
ATOM 932 C C . ILE A 1 118 ? -13.598 1.713 12.553 1.00 75.69 118 ILE A C 1
ATOM 934 O O . ILE A 1 118 ? -12.492 2.251 12.529 1.00 75.69 118 ILE A O 1
ATOM 938 N N . GLU A 1 119 ? -14.011 0.892 11.588 1.00 83.69 119 GLU A N 1
ATOM 939 C CA . GLU A 1 119 ? -13.197 0.580 10.410 1.00 83.69 119 GLU A CA 1
ATOM 940 C C . GLU A 1 119 ? -12.864 1.844 9.607 1.00 83.69 119 GLU A C 1
ATOM 942 O O . GLU A 1 119 ? -11.695 2.078 9.308 1.00 83.69 119 GLU A O 1
ATOM 947 N N . LEU A 1 120 ? -13.848 2.721 9.366 1.00 82.88 120 LEU A N 1
ATOM 948 C CA . LEU A 1 120 ? -13.642 4.002 8.676 1.00 82.88 120 LEU A CA 1
ATOM 949 C C . LEU A 1 120 ? -12.657 4.919 9.405 1.00 82.88 120 LEU A C 1
ATOM 951 O O . LEU A 1 120 ? -11.830 5.581 8.775 1.00 82.88 120 LEU A O 1
ATOM 955 N N . VAL A 1 121 ? -12.728 4.963 10.734 1.00 80.81 121 VAL A N 1
ATOM 956 C CA . VAL A 1 121 ? -11.779 5.723 11.551 1.00 80.81 121 VAL A CA 1
ATOM 957 C C . VAL A 1 121 ? -10.368 5.160 11.394 1.00 80.81 121 VAL A C 1
ATOM 959 O O . VAL A 1 121 ? -9.431 5.928 11.174 1.00 80.81 121 VAL A O 1
ATOM 962 N N . VAL A 1 122 ? -10.203 3.838 11.458 1.00 81.12 122 VAL A N 1
ATOM 963 C CA . VAL A 1 122 ? -8.896 3.192 11.276 1.00 81.12 122 VAL A CA 1
ATOM 964 C C . VAL A 1 122 ? -8.362 3.418 9.860 1.00 81.12 122 VAL A C 1
ATOM 966 O O . VAL A 1 122 ? -7.197 3.780 9.698 1.00 81.12 122 VAL A O 1
ATOM 969 N N . ASP A 1 123 ? -9.209 3.301 8.839 1.00 86.56 123 ASP A N 1
ATOM 970 C CA . ASP A 1 123 ? -8.842 3.573 7.448 1.00 86.56 123 ASP A CA 1
ATOM 971 C C . ASP A 1 123 ? -8.450 5.046 7.232 1.00 86.56 123 ASP A C 1
ATOM 973 O O . ASP A 1 123 ? -7.525 5.331 6.466 1.00 86.56 123 ASP A O 1
ATOM 977 N N . SER A 1 124 ? -9.076 5.992 7.945 1.00 84.06 124 SER A N 1
ATOM 978 C CA . SER A 1 124 ? -8.715 7.419 7.875 1.00 84.06 124 SER A CA 1
ATOM 979 C C . SER A 1 124 ? -7.292 7.702 8.371 1.00 84.06 124 SER A C 1
ATOM 981 O O . SER A 1 124 ? -6.648 8.648 7.917 1.00 84.06 124 SER A O 1
ATOM 983 N N . LEU A 1 125 ? -6.768 6.850 9.257 1.00 83.56 125 LEU A N 1
ATOM 984 C CA . LEU A 1 125 ? -5.404 6.954 9.764 1.00 83.56 125 LEU A CA 1
ATOM 985 C C . LEU A 1 125 ? -4.365 6.328 8.830 1.00 83.56 125 LEU A C 1
ATOM 987 O O . LEU A 1 125 ? -3.169 6.512 9.057 1.00 83.56 125 LEU A O 1
ATOM 991 N N . HIS A 1 126 ? -4.781 5.620 7.776 1.00 86.19 126 HIS A N 1
ATOM 992 C CA . HIS A 1 126 ? -3.863 4.906 6.887 1.00 86.19 126 HIS A CA 1
ATOM 993 C C . HIS A 1 126 ? -2.844 5.819 6.205 1.00 86.19 126 HIS A C 1
ATOM 995 O O . HIS A 1 126 ? -1.736 5.379 5.922 1.00 86.19 126 HIS A O 1
ATOM 1001 N N . ASP A 1 127 ? -3.169 7.083 5.947 1.00 83.12 127 ASP A N 1
ATOM 1002 C CA . ASP A 1 127 ? -2.228 8.023 5.322 1.00 83.12 127 ASP A CA 1
ATOM 1003 C C . ASP A 1 127 ? -1.402 8.819 6.341 1.00 83.12 127 ASP A C 1
ATOM 1005 O O . ASP A 1 127 ? -0.483 9.542 5.958 1.00 83.12 127 ASP A O 1
ATOM 1009 N N . THR A 1 128 ? -1.668 8.658 7.641 1.00 81.19 128 THR A N 1
ATOM 1010 C CA . THR A 1 128 ? -0.913 9.336 8.696 1.00 81.19 128 THR A CA 1
ATOM 1011 C C . THR A 1 128 ? 0.528 8.802 8.718 1.00 81.19 128 THR A C 1
ATOM 1013 O O . THR A 1 128 ? 0.736 7.583 8.803 1.00 81.19 128 THR A O 1
ATOM 1016 N N . PRO A 1 129 ? 1.557 9.665 8.614 1.00 74.69 129 PRO A N 1
ATOM 1017 C CA . PRO A 1 129 ? 2.949 9.248 8.765 1.00 74.69 129 PRO A CA 1
ATOM 1018 C C . PRO A 1 129 ? 3.173 8.578 10.120 1.00 74.69 129 PRO A C 1
ATOM 1020 O O . PRO A 1 129 ? 2.556 8.969 11.111 1.00 74.69 129 PRO A O 1
ATOM 1023 N N . ALA A 1 130 ? 4.069 7.591 10.188 1.00 70.81 130 ALA A N 1
ATOM 1024 C CA . ALA A 1 130 ? 4.306 6.858 11.432 1.00 70.81 130 ALA A CA 1
ATOM 1025 C C . ALA A 1 130 ? 4.765 7.789 12.568 1.00 70.81 130 ALA A C 1
ATOM 1027 O O . ALA A 1 130 ? 4.312 7.636 13.700 1.00 70.81 130 ALA A O 1
ATOM 1028 N N . GLU A 1 131 ? 5.573 8.816 12.272 1.00 70.12 131 GLU A N 1
ATOM 1029 C CA . GLU A 1 131 ? 5.953 9.824 13.266 1.00 70.12 131 GLU A CA 1
ATOM 1030 C C . GLU A 1 131 ? 4.763 10.637 13.801 1.00 70.12 131 GLU A C 1
ATOM 1032 O O . GLU A 1 131 ? 4.777 11.052 14.961 1.00 70.12 131 GLU A O 1
ATOM 1037 N N . SER A 1 132 ? 3.723 10.817 12.982 1.00 70.94 132 SER A N 1
ATOM 1038 C CA . SER A 1 132 ? 2.513 11.584 13.305 1.00 70.94 132 SER A CA 1
ATOM 1039 C C . SER A 1 132 ? 1.441 10.749 14.009 1.00 70.94 132 SER A C 1
ATOM 1041 O O . SER A 1 132 ? 0.498 11.318 14.564 1.00 70.94 132 SER A O 1
ATOM 1043 N N . LEU A 1 133 ? 1.598 9.418 14.043 1.00 70.69 133 LEU A N 1
ATOM 1044 C CA . LEU A 1 133 ? 0.807 8.531 14.895 1.00 70.69 133 LEU A CA 1
ATOM 1045 C C . LEU A 1 133 ? 1.208 8.759 16.354 1.00 70.69 133 LEU A C 1
ATOM 1047 O O . LEU A 1 133 ? 2.104 8.110 16.889 1.00 70.69 133 LEU A O 1
ATOM 1051 N N . THR A 1 134 ? 0.574 9.744 16.975 1.00 69.25 134 THR A N 1
ATOM 1052 C CA . THR A 1 134 ? 0.737 10.107 18.385 1.00 69.25 134 THR A CA 1
ATOM 1053 C C . THR A 1 134 ? -0.443 9.601 19.207 1.00 69.25 134 THR A C 1
ATOM 1055 O O . THR A 1 134 ? -1.515 9.322 18.658 1.00 69.25 134 THR A O 1
ATOM 1058 N N . ALA A 1 135 ? -0.299 9.586 20.534 1.00 65.00 135 ALA A N 1
ATOM 1059 C CA . ALA A 1 135 ? -1.421 9.350 21.441 1.00 65.00 135 ALA A CA 1
ATOM 1060 C C . ALA A 1 135 ? -2.616 10.281 21.158 1.00 65.00 135 ALA A C 1
ATOM 1062 O O . ALA A 1 135 ? -3.762 9.846 21.218 1.00 65.00 135 ALA A O 1
ATOM 1063 N N . LEU A 1 136 ? -2.360 11.532 20.750 1.00 65.12 136 LEU A N 1
ATOM 1064 C CA . LEU A 1 136 ? -3.399 12.488 20.354 1.00 65.12 136 LEU A CA 1
ATOM 1065 C C . LEU A 1 136 ? -4.132 12.071 19.074 1.00 65.12 136 LEU A C 1
ATOM 1067 O O . LEU A 1 136 ? -5.352 12.201 19.013 1.00 65.12 136 LEU A O 1
ATOM 1071 N N . SER A 1 137 ? -3.423 11.550 18.068 1.00 66.56 137 SER A N 1
ATOM 1072 C CA . SER A 1 137 ? -4.059 11.047 16.840 1.00 66.56 1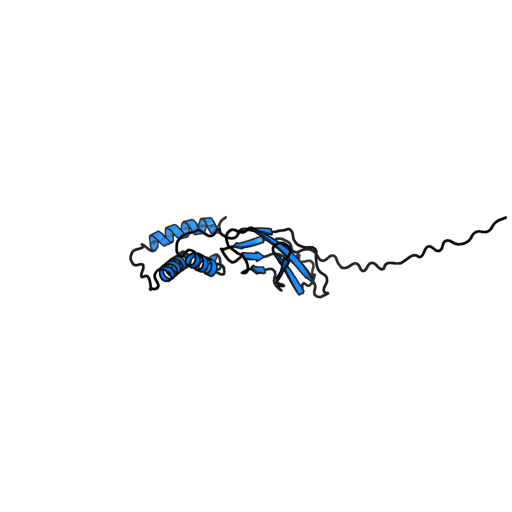37 SER A CA 1
ATOM 1073 C C . SER A 1 137 ? -4.951 9.833 17.119 1.00 66.56 137 SER A C 1
ATOM 1075 O O . SER A 1 137 ? -6.074 9.771 16.620 1.00 66.56 137 SER A O 1
ATOM 1077 N N . LEU A 1 138 ? -4.499 8.925 17.994 1.00 71.44 138 LEU A N 1
ATOM 1078 C CA . LEU A 1 138 ? -5.272 7.756 18.402 1.00 71.44 138 LEU A CA 1
ATOM 1079 C C . LEU A 1 138 ? -6.488 8.166 19.238 1.00 71.44 138 LEU A C 1
ATOM 1081 O O . LEU A 1 138 ? -7.593 7.691 18.999 1.00 71.44 138 LEU A O 1
ATOM 1085 N N . PHE A 1 139 ? -6.315 9.102 20.171 1.00 70.81 139 PHE A N 1
ATOM 1086 C CA . PHE A 1 139 ? -7.414 9.637 20.967 1.00 70.81 139 PHE A CA 1
ATOM 1087 C C . PHE A 1 139 ? -8.449 10.354 20.094 1.00 70.81 139 PHE A C 1
ATOM 1089 O O . PHE A 1 139 ? -9.648 10.140 20.252 1.00 70.81 139 PHE A O 1
ATOM 1096 N N . SER A 1 140 ? -7.996 11.164 19.134 1.00 71.31 140 SER A N 1
ATOM 1097 C CA . SER A 1 140 ? -8.878 11.827 18.173 1.00 71.31 140 SER A CA 1
ATOM 1098 C C . SER A 1 140 ? -9.662 10.818 17.336 1.00 71.31 140 SER A C 1
ATOM 1100 O O . SER A 1 140 ? -10.842 11.036 17.077 1.00 71.31 140 SER A O 1
ATOM 1102 N N . ALA A 1 141 ? -9.031 9.714 16.939 1.00 72.19 141 ALA A N 1
ATOM 1103 C CA . ALA A 1 141 ? -9.679 8.624 16.224 1.00 72.19 141 ALA A CA 1
ATOM 1104 C C . ALA A 1 141 ? -10.730 7.912 17.094 1.00 72.19 141 ALA A C 1
ATOM 1106 O O . ALA A 1 141 ? -11.885 7.799 16.690 1.00 72.19 141 ALA A O 1
ATOM 1107 N N . VAL A 1 142 ? -10.384 7.520 18.324 1.00 74.25 142 VAL A N 1
ATOM 1108 C CA . VAL A 1 142 ? -11.326 6.904 19.280 1.00 74.25 142 VAL A CA 1
ATOM 1109 C C . VAL A 1 142 ? -12.520 7.823 19.550 1.00 74.25 142 VAL A C 1
ATOM 1111 O O . VAL A 1 142 ? -13.669 7.379 19.526 1.00 74.25 142 VAL A O 1
ATOM 1114 N N . LYS A 1 143 ? -12.267 9.122 19.747 1.00 75.75 143 LYS A N 1
ATOM 1115 C CA . LYS A 1 143 ? -13.311 10.136 19.902 1.00 75.75 143 LYS A CA 1
ATOM 1116 C C . LYS A 1 143 ? -14.207 10.209 18.665 1.00 75.75 143 LYS A C 1
ATOM 1118 O O . LYS A 1 143 ? -15.421 10.130 18.818 1.00 75.75 143 LYS A O 1
ATOM 1123 N N . ALA A 1 144 ? -13.631 10.305 17.466 1.00 70.94 144 ALA A N 1
ATOM 1124 C CA . ALA A 1 144 ? -14.390 10.346 16.217 1.00 70.94 144 ALA A CA 1
ATOM 1125 C C . ALA A 1 144 ? -15.265 9.094 16.028 1.00 70.94 144 ALA A C 1
ATOM 1127 O O . ALA A 1 144 ? -16.416 9.212 15.610 1.00 70.94 144 ALA A O 1
ATOM 1128 N N . GLY A 1 145 ? -14.760 7.914 16.405 1.00 71.69 145 GLY A N 1
ATOM 1129 C CA . GLY A 1 145 ? -15.534 6.673 16.416 1.00 71.69 145 GLY A CA 1
ATOM 1130 C C . GLY A 1 145 ? -16.752 6.772 17.333 1.00 71.69 145 GLY A C 1
ATOM 1131 O O . GLY A 1 145 ? -17.872 6.543 16.897 1.00 71.69 145 GLY A O 1
ATOM 1132 N N . ILE A 1 146 ? -16.566 7.207 18.580 1.00 71.69 146 ILE A N 1
ATOM 1133 C CA . ILE A 1 146 ? -17.662 7.335 19.554 1.00 71.69 146 ILE A CA 1
ATOM 1134 C C . ILE A 1 146 ? -18.689 8.403 19.140 1.00 71.69 146 ILE A C 1
ATOM 1136 O O . ILE A 1 146 ? -19.895 8.210 19.312 1.00 71.69 146 ILE A O 1
ATOM 1140 N N . GLU A 1 147 ? -18.241 9.514 18.561 1.00 78.12 147 GLU A N 1
ATOM 1141 C CA . GLU A 1 147 ? -19.126 10.551 18.015 1.00 78.12 147 GLU A CA 1
ATOM 1142 C C . GLU A 1 147 ? -19.954 10.021 16.831 1.00 78.12 147 GLU A C 1
ATOM 1144 O O . GLU A 1 147 ? -21.141 10.330 16.722 1.00 78.12 147 GLU A O 1
ATOM 1149 N N . SER A 1 148 ? -19.370 9.154 15.995 1.00 73.69 148 SER A N 1
ATOM 1150 C CA . SER A 1 148 ? -20.081 8.473 14.905 1.00 73.69 148 SER A CA 1
ATOM 1151 C C . SER A 1 148 ? -21.195 7.547 15.415 1.00 73.69 148 SER A C 1
ATOM 1153 O O . SER A 1 148 ? -22.288 7.522 14.843 1.00 73.69 148 SER A O 1
ATOM 1155 N N . LEU A 1 149 ? -20.954 6.842 16.528 1.00 70.50 149 LEU A N 1
ATOM 1156 C CA . LEU A 1 149 ? -21.911 5.900 17.129 1.00 70.50 149 LEU A CA 1
ATOM 1157 C C . LEU A 1 149 ? -23.099 6.614 17.781 1.00 70.50 149 LEU A C 1
ATOM 1159 O O . LEU A 1 149 ? -24.231 6.130 17.737 1.00 70.50 149 LEU A O 1
ATOM 1163 N N . THR A 1 150 ? -22.823 7.750 18.422 1.00 74.69 150 THR A N 1
ATOM 1164 C CA . THR A 1 150 ? -23.776 8.465 19.284 1.00 74.69 150 THR A CA 1
ATOM 1165 C C . THR A 1 150 ? -24.508 9.603 18.574 1.00 74.69 150 THR A C 1
ATOM 1167 O O . THR A 1 150 ? -25.504 10.100 19.096 1.00 74.69 150 THR A O 1
ATOM 1170 N N . GLY A 1 151 ? -24.043 10.018 17.388 1.00 68.44 151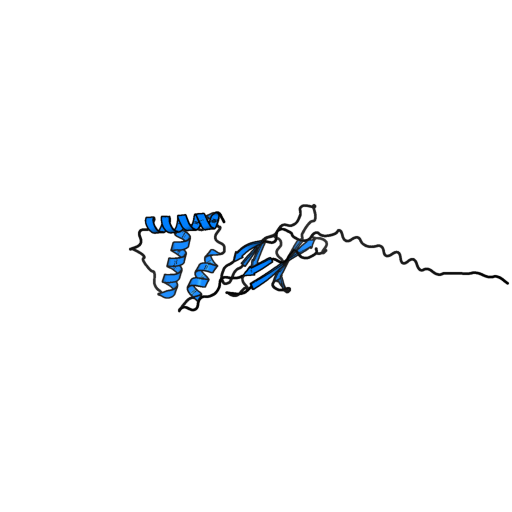 GLY A N 1
ATOM 1171 C CA . GLY A 1 151 ? -24.640 11.108 16.609 1.00 68.44 151 GLY A CA 1
ATOM 1172 C C . GLY A 1 151 ? -24.497 12.492 17.255 1.00 68.44 151 GLY A C 1
ATOM 1173 O O . GLY A 1 151 ? -25.127 13.449 16.805 1.00 68.44 151 GLY A O 1
ATOM 1174 N N . GLY A 1 152 ? -23.687 12.608 18.311 1.00 72.31 152 GLY A N 1
ATOM 1175 C CA . GLY A 1 152 ? -23.460 13.834 19.066 1.00 72.31 152 GLY A CA 1
ATOM 1176 C C . GLY A 1 152 ? -21.988 14.004 19.425 1.00 72.31 152 GLY A C 1
ATOM 1177 O O . GLY A 1 152 ? -21.230 13.039 19.470 1.00 72.31 152 GLY A O 1
ATOM 1178 N N . GLY A 1 153 ? -21.575 15.247 19.682 1.00 66.06 153 GLY A N 1
ATOM 1179 C CA . GLY A 1 153 ? -20.226 15.530 20.167 1.00 66.06 153 GLY A CA 1
ATOM 1180 C C . GLY A 1 153 ? -20.017 14.916 21.551 1.00 66.06 153 GLY A C 1
ATOM 1181 O O . GLY A 1 153 ? -20.803 15.169 22.465 1.00 66.06 153 GLY A O 1
ATOM 1182 N N . VAL A 1 154 ? -18.959 14.124 21.716 1.00 64.56 154 VAL A N 1
ATOM 1183 C CA . VAL A 1 154 ? -18.635 13.484 22.992 1.00 64.56 154 VAL A CA 1
ATOM 1184 C C . VAL A 1 154 ? -17.533 14.269 23.676 1.00 64.56 154 VAL A C 1
ATOM 1186 O O . VAL A 1 154 ? -16.395 14.349 23.211 1.00 64.56 154 VAL A O 1
ATOM 1189 N N . VAL A 1 155 ? -17.886 14.851 24.819 1.00 64.00 155 VAL A N 1
ATOM 1190 C CA . VAL A 1 155 ? -16.942 15.532 25.701 1.00 64.00 155 VAL A CA 1
ATOM 1191 C C . VAL A 1 155 ? -16.391 14.503 26.690 1.00 64.00 155 VAL A C 1
ATOM 1193 O O . VAL A 1 155 ? -17.050 14.129 27.658 1.00 64.00 155 VAL A O 1
ATOM 1196 N N . MET A 1 156 ? -15.178 14.015 26.436 1.00 58.62 156 MET A N 1
ATOM 1197 C CA . MET A 1 156 ? -14.480 13.083 27.325 1.00 58.62 156 MET A CA 1
ATOM 1198 C C . MET A 1 156 ? -13.770 13.841 28.456 1.00 58.62 156 MET A C 1
ATOM 1200 O O . MET A 1 156 ? -12.589 14.152 28.350 1.00 58.62 156 MET A O 1
ATOM 1204 N N . ASN A 1 157 ? -14.487 14.157 29.537 1.00 54.69 157 ASN A N 1
ATOM 1205 C CA . ASN A 1 157 ? -13.946 14.948 30.657 1.00 54.69 157 ASN A CA 1
ATOM 1206 C C . ASN A 1 157 ? -13.169 14.137 31.713 1.00 54.69 157 ASN A C 1
ATOM 1208 O O . ASN A 1 157 ? -12.530 14.735 32.574 1.00 54.69 157 ASN A O 1
ATOM 1212 N N . THR A 1 158 ? -13.245 12.802 31.694 1.00 52.88 158 THR A N 1
ATOM 1213 C CA . THR A 1 158 ? -12.872 11.956 32.851 1.00 52.88 158 THR A CA 1
ATOM 1214 C C . THR A 1 158 ? -11.705 11.006 32.603 1.00 52.88 158 THR A C 1
ATOM 1216 O O . THR A 1 158 ? -11.545 10.030 33.332 1.00 52.88 158 THR A O 1
ATOM 1219 N N . PHE A 1 159 ? -10.887 11.266 31.590 1.00 54.50 159 PHE A N 1
ATOM 1220 C CA . PHE A 1 159 ? -9.659 10.509 31.394 1.00 54.50 159 PHE A CA 1
ATOM 1221 C C . PHE A 1 159 ? -8.460 11.354 31.794 1.00 54.50 159 PHE A C 1
ATOM 1223 O O . PHE A 1 159 ? -8.301 12.477 31.319 1.00 54.50 159 PHE A O 1
ATOM 1230 N N . ASP A 1 160 ? -7.614 10.801 32.661 1.00 60.25 160 ASP A N 1
ATOM 1231 C CA . ASP A 1 160 ? -6.291 11.355 32.910 1.00 60.25 160 ASP A CA 1
ATOM 1232 C C . ASP A 1 160 ? -5.490 11.249 31.605 1.00 60.25 160 ASP A C 1
ATOM 1234 O O . ASP A 1 160 ? -5.027 10.175 31.206 1.00 60.25 160 ASP A O 1
ATOM 1238 N N . SER A 1 161 ? -5.397 12.373 30.894 1.00 61.47 161 SER A N 1
ATOM 1239 C CA . SER A 1 161 ? -4.713 12.465 29.608 1.00 61.47 161 SER A CA 1
ATOM 1240 C C . SER A 1 161 ? -3.239 12.089 29.714 1.00 61.47 161 SER A C 1
ATOM 1242 O O . SER A 1 161 ? -2.657 11.639 28.732 1.00 61.47 161 SER A O 1
ATOM 1244 N N . GLU A 1 162 ? -2.635 12.253 30.892 1.00 63.50 162 GLU A N 1
ATOM 1245 C CA . GLU A 1 162 ? -1.242 11.909 31.136 1.00 63.50 162 GLU A CA 1
ATOM 1246 C C . GLU A 1 162 ? -1.075 10.393 31.281 1.00 63.50 162 GLU A C 1
ATOM 1248 O O . GLU A 1 162 ? -0.184 9.815 30.657 1.00 63.50 162 GLU A O 1
ATOM 1253 N N . LEU A 1 163 ? -1.978 9.729 32.010 1.00 61.97 163 LEU A N 1
ATOM 1254 C CA . LEU A 1 163 ? -2.002 8.268 32.122 1.00 61.97 163 LEU A CA 1
ATOM 1255 C C . LEU A 1 163 ? -2.223 7.603 30.755 1.00 61.97 163 LEU A C 1
ATOM 1257 O O . LEU A 1 163 ? -1.479 6.700 30.378 1.00 61.97 163 LEU A O 1
ATOM 1261 N N . ILE A 1 164 ? -3.204 8.084 29.987 1.00 62.38 164 ILE A N 1
ATOM 1262 C CA . ILE A 1 164 ? -3.501 7.557 28.648 1.00 62.38 164 ILE A CA 1
ATOM 1263 C C . ILE A 1 164 ? -2.353 7.831 27.677 1.00 62.38 164 ILE A C 1
ATOM 1265 O O . ILE A 1 164 ? -1.966 6.943 26.920 1.00 62.38 164 ILE A O 1
ATOM 1269 N N . SER A 1 165 ? -1.777 9.037 27.702 1.00 63.78 165 SER A N 1
ATOM 1270 C CA . SER A 1 165 ? -0.638 9.358 26.844 1.00 63.78 165 SER A CA 1
ATOM 1271 C C . SER A 1 165 ? 0.566 8.478 27.162 1.00 63.78 165 SER A C 1
ATOM 1273 O O . SER A 1 165 ? 1.244 8.068 26.226 1.00 63.78 165 SER A O 1
ATOM 1275 N N . ARG A 1 166 ? 0.826 8.157 28.437 1.00 69.19 166 ARG A N 1
ATOM 1276 C CA . ARG A 1 166 ? 1.892 7.220 28.828 1.00 69.19 166 ARG A CA 1
ATOM 1277 C C . ARG A 1 166 ? 1.597 5.804 28.333 1.00 69.19 166 ARG A C 1
ATOM 1279 O O . ARG A 1 166 ? 2.406 5.259 27.597 1.00 69.19 166 ARG A O 1
ATOM 1286 N N . MET A 1 167 ? 0.405 5.268 28.614 1.00 65.62 167 MET A N 1
ATOM 1287 C CA . MET A 1 167 ? 0.007 3.922 28.170 1.00 65.62 167 MET A CA 1
ATOM 1288 C C . MET A 1 167 ? 0.110 3.745 26.650 1.00 65.62 167 MET A C 1
ATOM 1290 O O . MET A 1 167 ? 0.616 2.734 26.176 1.00 65.62 167 MET A O 1
ATOM 1294 N N . ILE A 1 168 ? -0.352 4.733 25.880 1.00 67.88 168 ILE A N 1
ATOM 1295 C CA . ILE A 1 168 ? -0.306 4.676 24.417 1.00 67.88 168 ILE A CA 1
ATOM 1296 C C . ILE A 1 168 ? 1.117 4.907 23.894 1.00 67.88 168 ILE A C 1
ATOM 1298 O O . ILE A 1 168 ? 1.498 4.287 22.908 1.00 67.88 168 ILE A O 1
ATOM 1302 N N . SER A 1 169 ? 1.905 5.794 24.508 1.00 68.06 169 SER A N 1
ATOM 1303 C CA . SER A 1 169 ? 3.276 6.059 24.040 1.00 68.06 169 SER A CA 1
ATOM 1304 C C . SER A 1 169 ? 4.182 4.847 24.234 1.00 68.06 169 SER A C 1
ATOM 1306 O O . SER A 1 169 ? 4.933 4.522 23.318 1.00 68.06 169 SER A O 1
ATOM 1308 N N . ASP A 1 170 ? 4.050 4.149 25.364 1.00 68.88 170 ASP A N 1
ATOM 1309 C CA . ASP A 1 170 ? 4.821 2.938 25.662 1.00 68.88 170 ASP A CA 1
ATOM 1310 C 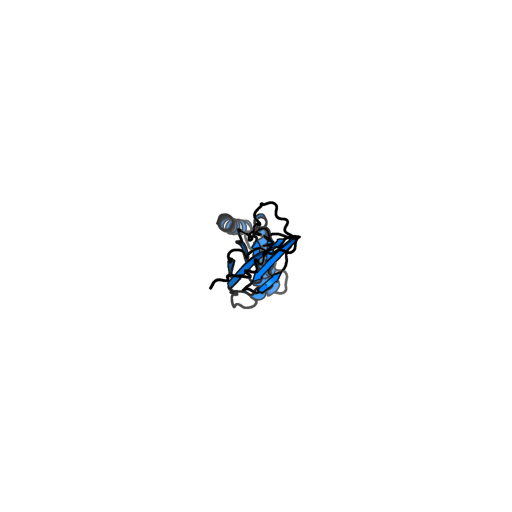C . ASP A 1 170 ? 4.487 1.808 24.663 1.00 68.88 170 ASP A C 1
ATOM 1312 O O . ASP A 1 170 ? 5.382 1.150 24.133 1.00 68.88 170 ASP A O 1
ATOM 1316 N N . GLU A 1 171 ? 3.206 1.625 24.322 1.00 66.44 171 GLU A N 1
ATOM 1317 C CA . GLU A 1 171 ? 2.775 0.671 23.286 1.00 66.44 171 GLU A CA 1
ATOM 1318 C C . GLU A 1 171 ? 3.217 1.094 21.872 1.00 66.44 171 GLU A C 1
ATOM 1320 O O . GLU A 1 171 ? 3.650 0.265 21.067 1.00 66.44 171 GLU A O 1
ATOM 1325 N N . LEU A 1 172 ? 3.152 2.391 21.550 1.00 62.16 172 LEU A N 1
ATOM 1326 C CA . LEU A 1 172 ? 3.560 2.905 20.240 1.00 62.16 172 LEU A CA 1
ATOM 1327 C C . LEU A 1 172 ? 5.075 2.819 20.015 1.00 62.16 172 LEU A C 1
ATOM 1329 O O . LEU A 1 172 ? 5.489 2.628 18.871 1.00 62.16 172 LEU A O 1
ATOM 1333 N N . GLU A 1 173 ? 5.909 2.935 21.051 1.00 66.75 173 GLU A N 1
ATOM 1334 C CA . GLU A 1 173 ? 7.355 2.691 20.930 1.00 66.75 173 GLU A CA 1
ATOM 1335 C C . GLU A 1 173 ? 7.663 1.237 20.560 1.00 66.75 173 GLU A C 1
ATOM 1337 O O . GLU A 1 173 ? 8.533 0.983 19.720 1.00 66.75 173 GLU A O 1
ATOM 1342 N N . ILE A 1 174 ? 6.913 0.281 21.114 1.00 61.59 174 ILE A N 1
ATOM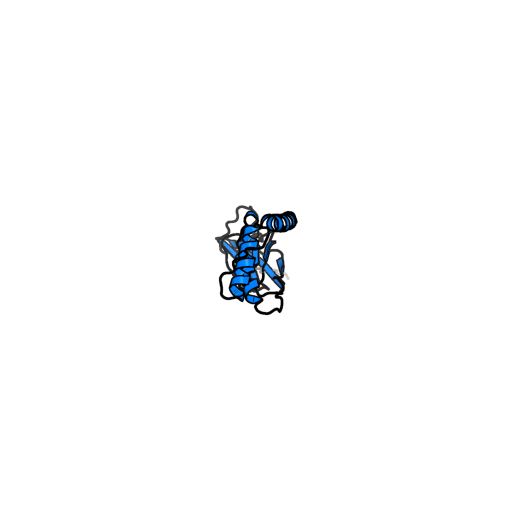 1343 C CA . ILE A 1 174 ? 7.044 -1.139 20.765 1.00 61.59 174 ILE A CA 1
ATOM 1344 C C . ILE A 1 174 ? 6.667 -1.359 19.293 1.00 61.59 174 ILE A C 1
ATOM 1346 O O . ILE A 1 174 ? 7.399 -2.020 18.562 1.00 61.59 174 ILE A O 1
ATOM 1350 N N . ILE A 1 175 ? 5.578 -0.747 18.821 1.00 54.78 175 ILE A N 1
ATOM 1351 C CA . ILE A 1 175 ? 5.130 -0.868 17.422 1.00 54.78 175 ILE A CA 1
ATOM 1352 C C . ILE A 1 175 ? 6.103 -0.193 16.441 1.00 54.78 175 ILE A C 1
ATOM 1354 O O . ILE A 1 175 ? 6.275 -0.670 15.325 1.00 54.78 175 ILE A O 1
ATOM 1358 N N . ARG A 1 176 ? 6.743 0.919 16.826 1.00 59.50 176 ARG A N 1
ATOM 1359 C CA . ARG A 1 176 ? 7.703 1.640 15.965 1.00 59.50 176 ARG A CA 1
ATOM 1360 C C . ARG A 1 176 ? 9.074 0.966 15.864 1.00 59.50 176 ARG A C 1
ATOM 1362 O O . ARG A 1 176 ? 9.830 1.310 14.958 1.00 59.50 176 ARG A O 1
ATOM 1369 N N . SER A 1 177 ? 9.419 0.093 16.809 1.00 53.06 177 SER A N 1
ATOM 1370 C CA . SER A 1 177 ? 10.735 -0.559 16.893 1.00 53.06 177 SER A CA 1
ATOM 1371 C C . SER A 1 177 ? 10.766 -1.998 16.360 1.00 53.06 177 SER A C 1
ATOM 1373 O O . SER A 1 177 ? 11.858 -2.551 16.218 1.00 53.06 177 SER A O 1
ATOM 1375 N N . ALA A 1 178 ? 9.603 -2.581 16.054 1.00 44.72 178 ALA A N 1
ATOM 1376 C CA . ALA A 1 178 ? 9.439 -3.893 15.422 1.00 44.72 178 ALA A CA 1
ATOM 1377 C C . ALA A 1 178 ? 9.384 -3.793 13.888 1.00 44.72 178 ALA A C 1
ATOM 1379 O O . ALA A 1 178 ? 9.874 -4.741 13.231 1.00 44.72 178 ALA A O 1
#

Secondary structure (DSSP, 8-state):
----------------------PPPEEEEEEEE-SS-EEEEEE---SS--EEEEEEEETTEEEE--SSSEEEE----TT-EEEEEEEEEETTSPBPPPPPPEEEEPPPP--STTHHHHHHHHHHGGGS-GGG--HHHHHHHHHHHHHHHHSS-----SS-HHHHHHHHHHHHHHHHH-

Organism: NCBI:txid2606640

Radius of gyration: 26.49 Å; chains: 1; bounding box: 54×57×96 Å